Protein AF-H1VXV3-F1 (afdb_monomer)

Secondary structure (DSSP, 8-state):
-TTTTSHHHHHHT---EEEESS-BTTB----PPP--EEEE-TTSTT-EEEE-----EEEEEEETTEEEEEEEE--TT----HHHHHHHTT-BGGG-S-HHHHHHHTT--HHHHHHHHHHHHHHH-------

Radius of gyration: 17.19 Å; Cα contacts (8 Å, |Δi|>4): 195; chains: 1; bounding box: 45×37×48 Å

Solvent-accessible surface area (backbone atoms only — not comparable to full-atom values): 7659 Å² total; per-residue (Å²): 118,72,61,76,75,31,65,66,52,68,37,40,69,38,63,82,47,76,50,56,50,59,61,44,94,95,45,73,59,89,52,74,84,64,68,55,45,69,49,63,52,96,86,48,89,90,51,59,44,80,34,81,78,52,57,58,43,41,38,36,32,30,40,43,40,24,27,70,41,48,47,58,42,69,48,94,81,72,69,82,39,62,63,29,25,62,60,41,45,67,38,49,60,88,72,59,86,48,40,28,60,54,37,34,76,24,69,38,55,71,66,60,14,46,56,54,12,52,50,47,43,69,71,73,51,73,77,75,77,85,125

Organism: Colletotrichum higginsianum (strain IMI 349063) (NCBI:txid759273)

Mean predicted aligned error: 8.03 Å

Foldseek 3Di:
DVQCVDPLNVQLQDAKDKDKQDADPVGNDDHDQADWDFDDDPPDPPDTDGHSPADKIWMFIAHSQFTQFTDIDPGPVRDDLPQLRVQRGRDRLVVCQFQLVSSVVSPDDNVNSVRVRVVCCVPSDDPPPDD

Structure (mmCIF, N/CA/C/O backbone):
data_AF-H1VXV3-F1
#
_entry.id   AF-H1VXV3-F1
#
loop_
_atom_site.group_PDB
_atom_site.id
_atom_site.type_symbol
_atom_site.label_atom_id
_atom_site.label_alt_id
_atom_site.label_comp_id
_atom_site.label_asym_id
_atom_site.label_entity_id
_atom_site.label_seq_id
_atom_site.pdbx_PDB_ins_code
_atom_site.Cartn_x
_atom_site.Cartn_y
_atom_site.Cartn_z
_atom_site.occupancy
_atom_site.B_iso_or_equiv
_atom_site.auth_seq_id
_atom_site.auth_comp_id
_atom_site.auth_asym_id
_atom_site.auth_atom_id
_atom_site.pdbx_PDB_model_num
ATOM 1 N N . MET A 1 1 ? -23.652 -9.167 18.747 1.00 60.62 1 MET A N 1
ATOM 2 C CA . MET A 1 1 ? -22.577 -10.060 18.258 1.00 60.62 1 MET A CA 1
ATOM 3 C C . MET A 1 1 ? -22.092 -9.673 16.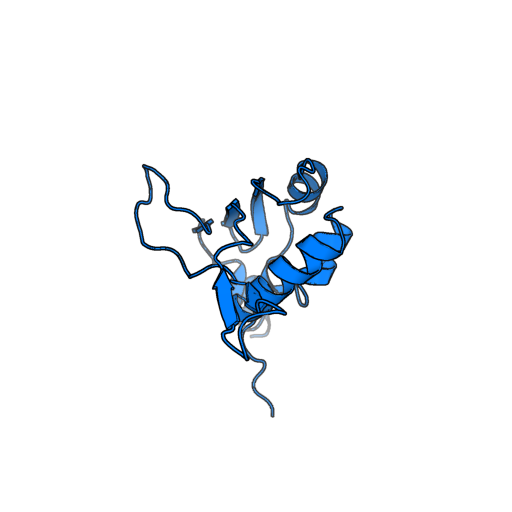867 1.00 60.62 1 MET A C 1
ATOM 5 O O . MET A 1 1 ? -20.898 -9.752 16.654 1.00 60.62 1 MET A O 1
ATOM 9 N N . THR A 1 2 ? -22.953 -9.145 15.991 1.00 79.94 2 THR A N 1
ATOM 10 C CA . THR A 1 2 ? -22.619 -8.653 14.638 1.00 79.94 2 THR A CA 1
ATOM 11 C C . THR A 1 2 ? -21.511 -7.596 14.561 1.00 79.94 2 THR A C 1
ATOM 13 O O . THR A 1 2 ? -20.816 -7.525 13.557 1.00 79.94 2 THR A O 1
ATOM 16 N N . GLU A 1 3 ? -21.323 -6.773 15.597 1.00 81.38 3 GLU A N 1
ATOM 17 C CA . GLU A 1 3 ? -20.265 -5.752 15.609 1.00 81.38 3 GLU A CA 1
ATOM 18 C C . GLU A 1 3 ? -18.860 -6.370 15.578 1.00 81.38 3 GLU A C 1
ATOM 20 O O . GLU A 1 3 ? -18.036 -5.930 14.784 1.00 81.38 3 GLU A O 1
ATOM 25 N N . LEU A 1 4 ? -18.611 -7.433 16.358 1.00 84.94 4 LEU A N 1
ATOM 26 C CA . LEU A 1 4 ? -17.288 -8.067 16.488 1.00 84.94 4 LEU A CA 1
ATOM 27 C C . LEU A 1 4 ? -16.810 -8.760 15.200 1.00 84.94 4 LEU A C 1
ATOM 29 O O . LEU A 1 4 ? -15.622 -9.036 15.051 1.00 84.94 4 LEU A O 1
ATOM 33 N N . GLU A 1 5 ? -17.737 -9.044 14.287 1.00 85.12 5 GLU A N 1
ATOM 34 C CA . GLU A 1 5 ? -17.488 -9.690 12.994 1.00 85.12 5 GLU A CA 1
ATOM 35 C C . GLU A 1 5 ? -17.375 -8.670 11.848 1.00 85.12 5 GLU A C 1
ATOM 37 O O . GLU A 1 5 ? -17.099 -9.036 10.708 1.00 85.12 5 GLU A O 1
ATOM 42 N N . SER A 1 6 ? -17.606 -7.381 12.121 1.00 87.75 6 SER A N 1
ATOM 43 C CA . SER A 1 6 ? -17.545 -6.343 11.094 1.00 87.75 6 SER A CA 1
ATOM 44 C C . SER A 1 6 ? -16.102 -5.995 10.721 1.00 87.75 6 SER A C 1
ATOM 46 O O . SER A 1 6 ? -15.219 -5.945 11.576 1.00 87.75 6 SER A O 1
ATOM 48 N N . HIS A 1 7 ? -15.866 -5.662 9.449 1.00 87.50 7 HIS A N 1
ATOM 49 C CA . HIS A 1 7 ? -14.564 -5.162 8.992 1.00 87.50 7 HIS A CA 1
ATOM 50 C C . HIS A 1 7 ? -14.146 -3.891 9.749 1.00 87.50 7 HIS A C 1
ATOM 52 O O . HIS A 1 7 ? -12.983 -3.751 10.121 1.00 87.50 7 HIS A O 1
ATOM 58 N N . ASP A 1 8 ? -15.090 -2.991 10.040 1.00 86.81 8 ASP A N 1
ATOM 59 C CA . ASP A 1 8 ? -14.817 -1.803 10.852 1.00 86.81 8 ASP A CA 1
ATOM 60 C C . ASP A 1 8 ? -14.331 -2.178 12.264 1.00 86.81 8 ASP A 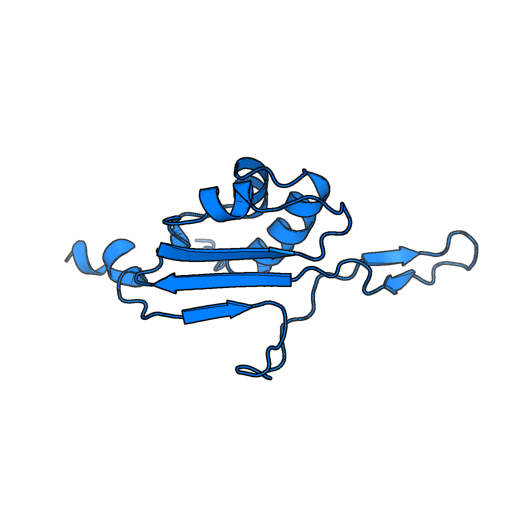C 1
ATOM 62 O O . ASP A 1 8 ? -13.421 -1.538 12.783 1.00 86.81 8 ASP A O 1
ATOM 66 N N . TRP A 1 9 ? -14.848 -3.250 12.871 1.00 86.75 9 TRP A N 1
ATOM 67 C CA . TRP A 1 9 ? -14.317 -3.759 14.136 1.00 86.75 9 TRP A CA 1
ATOM 68 C C . TRP A 1 9 ? -12.952 -4.432 13.970 1.00 86.75 9 TRP A C 1
ATOM 70 O O . TRP A 1 9 ? -12.021 -4.113 14.705 1.00 86.75 9 TRP A O 1
ATOM 80 N N . THR A 1 10 ? -12.797 -5.338 13.002 1.00 86.56 10 THR A N 1
ATOM 81 C CA . THR A 1 10 ? -11.550 -6.095 12.797 1.00 86.56 10 THR A CA 1
ATOM 82 C C . THR A 1 10 ? -10.370 -5.184 12.461 1.00 86.56 10 THR A C 1
ATOM 84 O O . THR A 1 10 ? -9.283 -5.346 13.012 1.00 86.56 10 THR A O 1
ATOM 87 N N . PHE A 1 11 ? -10.574 -4.211 11.574 1.00 86.44 11 PHE A N 1
ATOM 88 C CA . PHE A 1 11 ? -9.501 -3.377 11.041 1.00 86.44 11 PHE A CA 1
ATOM 89 C C . PHE A 1 11 ? -9.481 -1.957 11.619 1.00 86.44 11 PHE A C 1
ATOM 91 O O . PHE A 1 11 ? -8.423 -1.317 11.628 1.00 86.44 11 PHE A O 1
ATOM 98 N N . GLY A 1 12 ? -10.597 -1.464 12.162 1.00 86.56 12 GLY A N 1
ATOM 99 C CA . GLY A 1 12 ? -10.670 -0.153 12.817 1.00 86.56 12 GLY A CA 1
ATOM 100 C C . GLY A 1 12 ? -9.832 -0.055 14.093 1.00 86.56 12 GLY A C 1
ATOM 101 O O . GLY A 1 12 ? -9.459 1.044 14.494 1.00 86.56 12 GLY A O 1
ATOM 102 N N . GLN A 1 13 ? -9.446 -1.189 14.682 1.00 87.62 13 GLN A N 1
ATOM 103 C CA . GLN A 1 13 ? -8.528 -1.241 15.826 1.00 87.62 13 GLN A CA 1
ATOM 104 C C . GLN A 1 13 ? -7.048 -1.141 15.426 1.00 87.62 13 GLN A C 1
ATOM 106 O O . GLN A 1 13 ? -6.181 -1.085 16.298 1.00 87.62 13 GLN A O 1
ATOM 111 N N . THR A 1 14 ? -6.729 -1.121 14.125 1.00 86.44 14 THR A N 1
ATOM 112 C CA . THR A 1 14 ? -5.334 -1.069 13.672 1.00 86.44 14 THR A CA 1
ATOM 113 C C . THR A 1 14 ? -4.694 0.251 14.128 1.00 86.44 14 THR A C 1
ATOM 115 O O . THR A 1 14 ? -5.178 1.321 13.727 1.00 86.44 14 THR A O 1
ATOM 118 N N . PRO A 1 15 ? -3.617 0.218 14.942 1.00 92.19 15 PRO A N 1
ATOM 119 C CA . PRO A 1 15 ? -2.891 1.425 15.320 1.00 92.19 15 PRO A CA 1
ATOM 120 C C . PRO A 1 15 ? -2.243 2.066 14.087 1.00 92.19 15 PRO A C 1
ATOM 122 O O . PRO A 1 15 ? -2.312 1.534 12.979 1.00 92.19 15 PRO A O 1
ATOM 125 N N . LEU A 1 16 ? -1.598 3.220 14.264 1.00 94.19 16 LEU A N 1
ATOM 126 C CA . LEU A 1 16 ? -0.799 3.787 13.182 1.00 94.19 16 LEU A CA 1
ATOM 127 C C . LEU A 1 16 ? 0.325 2.810 12.809 1.00 94.19 16 LEU A C 1
ATOM 129 O O . LEU A 1 16 ? 1.130 2.442 13.664 1.00 94.19 16 LEU A O 1
ATOM 133 N N . PHE A 1 17 ? 0.391 2.424 11.538 1.00 91.44 17 PHE A N 1
ATOM 134 C CA . PHE A 1 17 ? 1.509 1.666 10.991 1.00 91.44 17 PHE A CA 1
ATOM 135 C C . PHE A 1 17 ? 1.961 2.243 9.655 1.00 91.44 17 PHE A C 1
ATOM 137 O O . PHE A 1 17 ? 1.195 2.904 8.949 1.00 91.44 17 PHE A O 1
ATOM 144 N N . THR A 1 18 ? 3.204 1.928 9.305 1.00 92.25 18 THR A N 1
ATOM 145 C CA . THR A 1 18 ? 3.824 2.331 8.047 1.00 92.25 18 THR A CA 1
ATOM 146 C C . THR A 1 18 ? 4.200 1.099 7.243 1.00 92.25 18 THR A C 1
ATOM 148 O O . THR A 1 18 ? 4.870 0.190 7.739 1.00 92.25 18 THR A O 1
ATOM 151 N N . PHE A 1 19 ? 3.796 1.094 5.981 1.00 91.94 19 PHE A N 1
ATOM 152 C CA . PHE A 1 19 ? 4.296 0.191 4.960 1.00 91.94 19 PHE A CA 1
ATOM 153 C C . PHE A 1 19 ? 5.262 0.956 4.051 1.00 91.94 19 PHE A C 1
ATOM 155 O O . PHE A 1 19 ? 4.961 2.076 3.649 1.00 91.94 19 PHE A O 1
ATOM 162 N N . SER A 1 20 ? 6.405 0.359 3.709 1.00 91.31 20 SER A N 1
ATOM 163 C CA . SER A 1 20 ? 7.357 0.933 2.750 1.00 91.31 20 SER A CA 1
ATOM 164 C C . SER A 1 20 ? 8.111 -0.165 2.003 1.00 91.31 20 SER A C 1
ATOM 166 O O . SER A 1 20 ? 8.467 -1.187 2.599 1.00 91.31 20 SER A O 1
ATOM 168 N N . THR A 1 21 ? 8.373 0.059 0.714 1.00 90.12 21 THR A N 1
ATOM 169 C CA . THR A 1 21 ? 9.217 -0.797 -0.133 1.00 90.12 21 THR A CA 1
ATOM 170 C C . THR A 1 21 ? 10.699 -0.449 -0.087 1.00 90.12 21 THR A C 1
ATOM 172 O O . THR A 1 21 ? 11.505 -1.223 -0.601 1.00 90.12 21 THR A O 1
ATOM 175 N N . HIS A 1 22 ? 11.076 0.662 0.548 1.00 85.50 22 HIS A N 1
ATOM 176 C CA . HIS A 1 22 ? 12.465 1.094 0.674 1.00 85.50 22 HIS A CA 1
ATOM 177 C C . HIS A 1 22 ? 12.846 1.341 2.142 1.00 85.50 22 HIS A C 1
ATOM 179 O O . HIS A 1 22 ? 11.997 1.740 2.947 1.00 85.50 22 HIS A O 1
ATOM 185 N N . PRO A 1 23 ? 14.102 1.056 2.524 1.00 83.62 23 PRO A N 1
ATOM 186 C CA . PRO A 1 23 ? 14.616 1.444 3.829 1.00 83.62 23 PRO A CA 1
ATOM 187 C C . PRO A 1 23 ? 14.719 2.971 3.926 1.00 83.62 23 PRO A C 1
ATOM 189 O O . PRO A 1 23 ? 14.951 3.652 2.928 1.00 83.62 23 PRO A O 1
ATOM 192 N N . SER A 1 24 ? 14.578 3.493 5.139 1.00 81.69 24 SER A N 1
ATOM 193 C CA . SER A 1 24 ? 14.837 4.895 5.479 1.00 81.69 24 SER A CA 1
ATOM 194 C C . SER A 1 24 ? 15.816 4.968 6.652 1.00 81.69 24 SER A C 1
ATOM 196 O O . SER A 1 24 ? 16.106 3.945 7.275 1.00 81.69 24 SER A O 1
ATOM 198 N N . GLU A 1 25 ? 16.329 6.160 6.968 1.00 84.69 25 GLU A N 1
ATOM 199 C CA . GLU A 1 25 ? 17.209 6.360 8.132 1.00 84.69 25 GLU A CA 1
ATOM 200 C C . GLU A 1 25 ? 16.531 5.920 9.440 1.00 84.69 25 GLU A C 1
ATOM 202 O O . GLU A 1 25 ? 17.142 5.224 10.250 1.00 84.69 25 GLU A O 1
ATOM 207 N N . ASP A 1 26 ? 15.244 6.243 9.601 1.00 84.44 26 ASP A N 1
ATOM 208 C CA . ASP A 1 26 ? 14.435 5.843 10.759 1.00 84.44 26 ASP A CA 1
ATOM 209 C C . ASP A 1 26 ? 14.031 4.356 10.755 1.00 84.44 26 ASP A C 1
ATOM 211 O O . ASP A 1 26 ? 13.630 3.816 11.788 1.00 84.44 26 ASP A O 1
ATOM 215 N N . ASP A 1 27 ? 14.104 3.677 9.605 1.00 83.88 27 ASP A N 1
ATOM 216 C CA . ASP A 1 27 ? 13.689 2.281 9.454 1.00 83.88 27 ASP A CA 1
ATOM 217 C C . ASP A 1 27 ? 14.550 1.523 8.429 1.00 83.88 27 ASP A C 1
ATOM 219 O O . ASP A 1 27 ? 14.154 1.275 7.280 1.00 83.88 27 ASP A O 1
ATOM 223 N N . ALA A 1 28 ? 15.728 1.107 8.898 1.00 87.44 28 ALA A N 1
ATOM 224 C CA . ALA A 1 28 ? 16.733 0.360 8.143 1.00 87.44 28 ALA A CA 1
ATOM 225 C C . ALA A 1 28 ? 16.405 -1.137 7.946 1.00 87.44 28 ALA A C 1
ATOM 227 O O . ALA A 1 28 ? 17.265 -1.906 7.510 1.00 87.44 28 ALA A O 1
ATOM 228 N N . ARG A 1 29 ? 15.191 -1.590 8.293 1.00 87.50 29 ARG A N 1
ATOM 229 C CA . ARG A 1 29 ? 14.798 -2.999 8.133 1.00 87.50 29 ARG A CA 1
ATOM 230 C C . ARG A 1 29 ? 14.800 -3.415 6.660 1.00 87.50 29 ARG A C 1
ATOM 232 O O . ARG A 1 29 ? 14.407 -2.646 5.779 1.00 87.50 29 ARG A O 1
ATOM 239 N N . GLU A 1 30 ? 15.191 -4.665 6.405 1.00 83.69 30 GLU A N 1
ATOM 240 C CA . GLU A 1 30 ? 15.152 -5.252 5.063 1.00 83.69 30 GLU A CA 1
ATOM 241 C C . GLU A 1 30 ? 13.724 -5.264 4.498 1.00 83.69 30 GLU A C 1
ATOM 243 O O . GLU A 1 30 ? 12.751 -5.547 5.204 1.00 83.69 30 GLU A O 1
ATOM 248 N N . ARG A 1 31 ? 13.600 -4.953 3.202 1.00 84.69 31 ARG A N 1
ATOM 249 C CA . ARG A 1 31 ? 12.315 -4.857 2.500 1.00 84.69 31 ARG A CA 1
ATOM 250 C C . ARG A 1 31 ? 12.096 -6.047 1.570 1.00 84.69 31 ARG A C 1
ATOM 252 O O . ARG A 1 31 ? 13.067 -6.643 1.095 1.00 84.69 31 ARG A O 1
ATOM 259 N N . PRO A 1 32 ? 10.832 -6.404 1.278 1.00 75.94 32 PRO A N 1
ATOM 260 C CA . PRO A 1 32 ? 10.542 -7.458 0.321 1.00 75.94 32 PRO A CA 1
ATOM 261 C C . PRO A 1 32 ? 11.168 -7.160 -1.043 1.00 75.94 32 PRO A C 1
ATOM 263 O O . PRO A 1 32 ? 11.227 -6.011 -1.482 1.00 75.94 32 PRO A O 1
ATOM 266 N N . LYS A 1 33 ? 11.591 -8.214 -1.745 1.00 78.81 33 LYS A N 1
ATOM 267 C CA . LYS A 1 33 ? 12.110 -8.072 -3.107 1.00 78.81 33 LYS A CA 1
ATOM 268 C C . LYS A 1 33 ? 11.002 -7.552 -4.024 1.00 78.81 33 LYS A C 1
ATOM 270 O O . LYS A 1 33 ? 9.935 -8.162 -4.132 1.00 78.81 33 LYS A O 1
ATOM 275 N N . LEU A 1 34 ? 11.284 -6.434 -4.683 1.00 81.81 34 LEU A N 1
ATOM 276 C CA . LEU A 1 34 ? 10.432 -5.884 -5.729 1.00 81.81 34 LEU A CA 1
ATOM 277 C C . LEU A 1 34 ? 10.374 -6.838 -6.933 1.00 81.81 34 LEU A C 1
ATOM 279 O O . LEU A 1 34 ? 11.297 -7.636 -7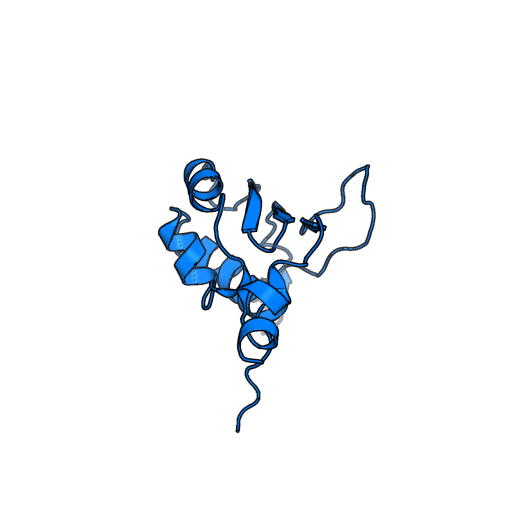.134 1.00 81.81 34 LEU A O 1
ATOM 283 N N . PRO A 1 35 ? 9.291 -6.797 -7.729 1.00 74.06 35 PRO A N 1
ATOM 284 C CA . PRO A 1 35 ? 9.149 -7.676 -8.878 1.00 74.06 35 PRO A CA 1
ATOM 285 C C . PRO A 1 35 ? 10.264 -7.396 -9.894 1.00 74.06 35 PRO A C 1
ATOM 287 O O . PRO A 1 35 ? 10.306 -6.346 -10.523 1.00 74.06 35 PRO A O 1
ATOM 290 N N . GLY A 1 36 ? 11.177 -8.351 -10.067 1.00 66.88 36 GLY A N 1
ATOM 291 C CA . GLY A 1 36 ? 12.140 -8.324 -11.164 1.00 66.88 36 GLY A CA 1
ATOM 292 C C . GLY A 1 36 ? 11.480 -8.757 -12.472 1.00 66.88 36 GLY A C 1
ATOM 293 O O . GLY A 1 36 ? 10.523 -9.533 -12.471 1.00 66.88 36 GLY A O 1
ATOM 294 N N . HIS A 1 37 ? 12.008 -8.287 -13.601 1.00 61.00 37 HIS A N 1
ATOM 295 C CA . HIS A 1 37 ? 11.628 -8.820 -14.906 1.00 61.00 37 HIS A CA 1
ATOM 296 C C . HIS A 1 37 ? 12.760 -9.704 -15.415 1.00 61.00 37 HIS A C 1
ATOM 298 O O . HIS A 1 37 ? 13.937 -9.332 -15.362 1.00 61.00 37 HIS A O 1
ATOM 304 N N . TYR A 1 38 ? 12.413 -10.889 -15.905 1.00 63.66 38 TYR A N 1
ATOM 305 C CA . TYR A 1 38 ? 13.365 -11.716 -16.627 1.00 63.66 38 TYR A CA 1
ATOM 306 C C . TYR A 1 38 ? 13.593 -11.081 -17.998 1.00 63.66 38 TYR A C 1
ATOM 308 O O . TYR A 1 38 ? 12.662 -10.952 -18.795 1.00 63.66 38 TYR A O 1
ATOM 316 N N . TYR A 1 39 ? 14.825 -10.649 -18.254 1.00 60.66 39 TYR A N 1
ATOM 317 C CA . TYR A 1 39 ? 15.252 -10.224 -19.576 1.00 60.66 39 TYR A CA 1
ATOM 318 C C . TYR A 1 39 ? 15.922 -11.416 -20.255 1.00 60.66 39 TYR A C 1
ATOM 320 O O . TYR A 1 39 ? 16.939 -11.925 -19.781 1.00 60.66 39 TYR A O 1
ATOM 328 N N . CYS A 1 40 ? 15.335 -11.888 -21.350 1.00 64.56 40 CYS A N 1
ATOM 329 C CA . CYS A 1 40 ? 15.925 -12.948 -22.156 1.00 64.56 40 CYS A CA 1
ATOM 330 C C . CYS A 1 40 ? 16.651 -12.294 -23.335 1.00 64.56 40 CYS A C 1
ATOM 332 O O . CYS A 1 40 ? 16.019 -11.655 -24.179 1.00 64.56 40 CYS A O 1
ATOM 334 N N . HIS A 1 41 ? 17.979 -12.430 -23.388 1.00 62.34 41 HIS A N 1
ATOM 335 C CA . HIS A 1 41 ? 18.761 -11.921 -24.512 1.00 62.34 41 HIS A CA 1
ATOM 336 C C . HIS A 1 41 ? 18.412 -12.718 -25.780 1.00 62.34 41 HIS A C 1
ATOM 338 O O . HIS A 1 41 ? 18.671 -13.919 -25.831 1.00 62.34 41 HIS A O 1
ATOM 344 N N . PRO A 1 42 ? 17.906 -12.082 -26.851 1.00 64.56 42 PRO A N 1
ATOM 345 C CA . PRO A 1 42 ? 17.457 -12.801 -28.046 1.00 64.56 42 PRO A CA 1
ATOM 346 C C . PRO A 1 42 ? 18.591 -13.463 -28.855 1.00 64.56 42 PRO A C 1
ATOM 348 O O . PRO A 1 42 ? 18.313 -14.162 -29.823 1.00 64.56 42 PRO A O 1
ATOM 351 N N . ARG A 1 43 ? 19.869 -13.250 -28.494 1.00 69.06 43 ARG A N 1
ATOM 352 C CA . ARG A 1 43 ? 21.050 -13.744 -29.234 1.00 69.06 43 ARG A CA 1
ATOM 353 C C . ARG A 1 43 ? 21.932 -14.756 -28.492 1.00 69.06 43 ARG A C 1
ATOM 355 O O . ARG A 1 43 ? 22.826 -15.316 -29.114 1.00 69.06 43 ARG A O 1
ATOM 362 N N . GLN A 1 44 ? 21.708 -15.005 -27.205 1.00 59.72 44 GLN A N 1
ATOM 363 C CA . GLN A 1 44 ? 22.445 -16.012 -26.432 1.00 59.72 44 GLN A CA 1
ATOM 364 C C . GLN A 1 44 ? 21.425 -16.997 -25.882 1.00 59.72 44 GLN A C 1
ATOM 366 O O . GLN A 1 44 ? 20.620 -16.627 -25.034 1.00 59.72 44 GLN A O 1
ATOM 371 N N . GLY A 1 45 ? 21.411 -18.214 -26.432 1.00 54.31 45 GLY A N 1
ATOM 372 C CA . GLY A 1 45 ? 20.395 -19.234 -26.177 1.00 54.31 45 GLY A CA 1
ATOM 373 C C . GLY A 1 45 ? 19.907 -19.271 -24.727 1.00 54.31 45 GLY A C 1
ATOM 374 O O . GLY A 1 45 ? 20.671 -19.577 -23.822 1.00 54.31 45 GLY A O 1
ATOM 375 N N . MET A 1 46 ? 18.626 -18.942 -24.541 1.00 57.88 46 MET A N 1
ATOM 376 C CA . MET A 1 46 ? 17.794 -19.235 -23.367 1.00 57.88 46 MET A CA 1
ATOM 377 C C . MET A 1 46 ? 18.359 -18.876 -21.976 1.00 57.88 46 MET A C 1
ATOM 379 O O . MET A 1 46 ? 17.892 -19.409 -20.973 1.00 57.88 46 MET A O 1
ATOM 383 N N . LEU A 1 47 ? 19.311 -17.946 -21.876 1.00 56.78 47 LEU A N 1
ATOM 384 C CA . LEU A 1 47 ? 19.701 -17.360 -20.593 1.00 56.78 47 LEU A CA 1
ATOM 385 C C . LEU A 1 47 ? 18.800 -16.154 -20.312 1.00 56.78 47 LEU A C 1
ATOM 387 O O . LEU A 1 47 ? 19.016 -15.052 -20.815 1.00 56.78 47 LEU A O 1
ATOM 391 N N . CYS A 1 48 ? 17.750 -16.385 -19.527 1.00 62.03 48 CYS A N 1
ATOM 392 C CA . CYS A 1 48 ? 16.913 -15.323 -18.987 1.00 62.03 48 CYS A CA 1
ATOM 393 C C . CYS A 1 48 ? 17.519 -14.852 -17.663 1.00 62.03 48 CYS A C 1
ATOM 395 O O . CYS A 1 48 ? 17.517 -15.586 -16.674 1.00 62.03 48 CYS A O 1
ATOM 397 N N . GLN A 1 49 ? 18.055 -13.634 -17.640 1.00 62.19 49 GLN A N 1
ATOM 398 C CA . GLN A 1 49 ? 18.617 -13.050 -16.427 1.00 62.19 49 GLN A CA 1
ATOM 399 C C . GLN A 1 49 ? 17.524 -12.281 -15.684 1.00 62.19 49 GLN A C 1
ATOM 401 O O . GLN A 1 49 ? 16.790 -11.493 -16.284 1.00 62.19 49 GLN A O 1
ATOM 406 N N . LEU A 1 50 ? 17.402 -12.511 -14.373 1.00 60.97 50 LEU A N 1
ATOM 407 C CA . LEU A 1 50 ? 16.571 -11.667 -13.522 1.00 60.97 50 LEU A CA 1
ATOM 408 C C . LEU A 1 50 ? 17.214 -10.281 -13.477 1.00 60.97 50 LEU A C 1
ATOM 410 O O . LEU A 1 50 ? 18.324 -10.119 -12.973 1.00 60.97 50 LEU A O 1
ATOM 414 N N . THR A 1 51 ? 16.519 -9.292 -14.020 1.00 57.69 51 THR A N 1
ATOM 415 C CA . THR A 1 51 ? 16.946 -7.897 -13.961 1.00 57.69 51 THR A CA 1
ATOM 416 C C . THR A 1 51 ? 16.082 -7.162 -12.941 1.00 57.69 51 THR A C 1
ATOM 418 O O . THR A 1 51 ? 14.851 -7.241 -12.988 1.00 57.69 51 THR A O 1
ATOM 421 N N . ASN A 1 52 ? 16.713 -6.425 -12.020 1.00 58.19 52 ASN A N 1
ATOM 422 C CA . ASN A 1 52 ? 16.045 -5.519 -11.070 1.00 58.19 52 ASN A CA 1
ATOM 423 C C . ASN A 1 52 ? 15.564 -4.235 -11.779 1.00 58.19 52 ASN A C 1
ATOM 425 O O . ASN A 1 52 ? 15.826 -3.120 -11.332 1.00 58.19 52 ASN A O 1
ATOM 429 N N . MET A 1 53 ? 14.916 -4.383 -12.936 1.00 60.00 53 MET A N 1
ATOM 430 C CA . MET A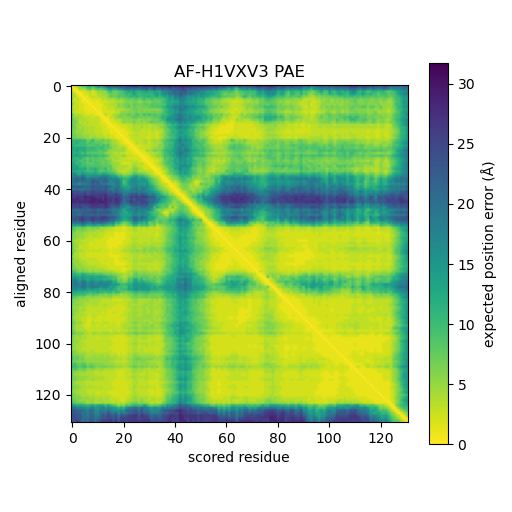 1 53 ? 14.521 -3.260 -13.788 1.00 60.00 53 MET A CA 1
ATOM 431 C C . MET A 1 53 ? 13.290 -2.508 -13.281 1.00 60.00 53 MET A C 1
ATOM 433 O O . MET A 1 53 ? 13.041 -1.402 -13.746 1.00 60.00 53 MET A O 1
ATOM 437 N N . PHE A 1 54 ? 12.524 -3.077 -12.350 1.00 67.56 54 PHE A N 1
ATOM 438 C CA . PHE A 1 54 ? 11.327 -2.435 -11.821 1.00 67.56 54 PHE A CA 1
ATOM 439 C C . PHE A 1 54 ? 11.554 -2.030 -10.362 1.00 67.56 54 PHE A C 1
ATOM 441 O O . PHE A 1 54 ? 11.265 -2.777 -9.429 1.00 67.56 54 PHE A O 1
ATOM 448 N N . GLN A 1 55 ? 12.153 -0.855 -10.190 1.00 76.44 55 GLN A N 1
ATOM 449 C CA . GLN A 1 55 ? 12.327 -0.201 -8.897 1.00 76.44 55 GLN A CA 1
ATOM 450 C C . GLN A 1 55 ? 11.239 0.857 -8.757 1.00 76.44 55 GLN A C 1
ATOM 452 O O . GLN A 1 55 ? 10.975 1.589 -9.701 1.00 76.44 55 GLN A O 1
ATOM 457 N N . PHE A 1 56 ? 10.574 0.878 -7.609 1.00 86.62 56 PHE A N 1
ATOM 458 C CA . PHE A 1 56 ? 9.618 1.912 -7.246 1.00 86.62 56 PHE A CA 1
ATOM 459 C C . PHE A 1 56 ? 9.637 2.071 -5.730 1.00 86.62 56 PHE A C 1
ATOM 461 O O . PHE A 1 56 ? 9.777 1.094 -4.983 1.00 86.62 56 PHE A O 1
ATOM 468 N N . ASN A 1 57 ? 9.448 3.303 -5.284 1.00 89.31 57 ASN A N 1
ATOM 469 C CA . ASN A 1 57 ? 9.383 3.635 -3.873 1.00 89.31 57 ASN A CA 1
ATOM 470 C C . ASN A 1 57 ? 7.925 3.881 -3.516 1.00 89.31 57 ASN A C 1
ATOM 472 O O . ASN A 1 57 ? 7.375 4.942 -3.789 1.00 89.31 57 ASN A O 1
ATOM 476 N N . LEU A 1 58 ? 7.284 2.863 -2.944 1.00 92.00 58 LEU A N 1
ATOM 477 C CA . LEU A 1 58 ? 5.921 2.943 -2.442 1.00 92.00 58 LEU A CA 1
ATOM 478 C C . LEU A 1 58 ? 5.966 2.948 -0.923 1.00 92.00 58 LEU A C 1
ATOM 480 O O . LEU A 1 58 ? 6.550 2.051 -0.313 1.00 92.00 58 LEU A O 1
ATOM 484 N N . ALA A 1 59 ? 5.309 3.932 -0.323 1.00 93.25 59 ALA A N 1
ATOM 485 C CA . ALA A 1 59 ? 5.083 3.975 1.109 1.00 93.25 59 ALA A CA 1
ATOM 486 C C . ALA A 1 59 ? 3.675 4.482 1.413 1.00 93.25 59 ALA A C 1
ATOM 488 O O . ALA A 1 59 ? 3.133 5.330 0.703 1.00 93.25 59 ALA A O 1
ATOM 489 N N . PHE A 1 60 ? 3.075 3.951 2.473 1.00 94.25 60 PHE A N 1
ATOM 490 C CA . PHE A 1 60 ? 1.842 4.493 3.018 1.00 94.25 60 PHE A CA 1
ATOM 491 C C . PHE A 1 60 ? 1.795 4.350 4.535 1.00 94.25 60 PHE A C 1
ATOM 493 O O . PHE A 1 60 ? 2.308 3.390 5.112 1.00 94.25 60 PHE A O 1
ATOM 500 N N . GLU A 1 61 ? 1.138 5.313 5.167 1.00 95.25 61 GLU A N 1
ATOM 501 C CA . GLU A 1 61 ? 0.754 5.257 6.573 1.00 95.25 61 GLU A CA 1
ATOM 502 C C . GLU A 1 61 ? -0.731 4.938 6.649 1.00 95.25 61 GLU A C 1
ATOM 504 O O . GLU A 1 61 ? -1.524 5.487 5.879 1.00 95.25 61 GLU A O 1
ATOM 509 N N . ALA A 1 62 ? -1.127 4.090 7.590 1.00 94.88 62 ALA A N 1
ATOM 510 C CA . ALA A 1 62 ? -2.530 3.792 7.813 1.00 94.88 62 ALA A CA 1
ATOM 511 C C . ALA A 1 62 ? -2.872 3.706 9.293 1.00 94.88 62 ALA A C 1
ATOM 513 O O . ALA A 1 62 ? -2.070 3.262 10.112 1.00 94.88 62 ALA A O 1
ATOM 514 N N . ARG A 1 63 ? -4.084 4.149 9.626 1.00 95.12 63 ARG A N 1
ATOM 515 C CA . ARG A 1 63 ? -4.630 4.165 10.983 1.00 95.12 63 ARG A CA 1
ATOM 516 C C . ARG A 1 63 ? -6.115 3.852 10.924 1.00 95.12 63 ARG A C 1
ATOM 518 O O . ARG A 1 63 ? -6.816 4.397 10.076 1.00 95.12 63 ARG A O 1
ATOM 525 N N . HIS A 1 64 ? -6.580 2.969 11.806 1.00 94.25 64 HIS A N 1
ATOM 526 C CA . HIS A 1 64 ? -7.946 2.433 11.767 1.00 94.25 64 HIS A CA 1
ATOM 527 C C . HIS A 1 64 ? -8.271 1.869 10.362 1.00 94.25 64 HIS A C 1
ATOM 529 O O . HIS A 1 64 ? -9.357 2.071 9.832 1.00 94.25 64 HIS A O 1
ATOM 535 N N . GLY A 1 65 ? -7.233 1.285 9.735 1.00 90.94 65 GLY A N 1
ATOM 536 C CA . GLY A 1 65 ? -7.063 0.875 8.328 1.00 90.94 65 GLY A CA 1
ATOM 537 C C . GLY A 1 65 ? -7.584 1.811 7.231 1.00 90.94 65 GLY A C 1
ATOM 538 O O . GLY A 1 65 ? -7.815 1.375 6.102 1.00 90.94 65 GLY A O 1
ATOM 539 N N . LEU A 1 66 ? -7.655 3.105 7.533 1.00 94.75 66 LEU A N 1
ATOM 540 C CA . LEU A 1 66 ? -7.694 4.175 6.547 1.00 94.75 66 LEU A CA 1
ATOM 541 C C . LEU A 1 66 ? -6.271 4.620 6.217 1.00 94.75 66 LEU A C 1
ATOM 543 O O . LEU A 1 66 ? -5.470 4.871 7.123 1.00 94.75 66 LEU A O 1
ATOM 547 N N . VAL A 1 67 ? -5.979 4.790 4.933 1.00 95.81 67 VAL A N 1
ATOM 548 C CA . VAL A 1 67 ? -4.732 5.406 4.469 1.00 95.81 67 VAL A CA 1
ATOM 549 C C . VAL A 1 67 ? -4.694 6.873 4.905 1.00 95.81 67 VAL A C 1
ATOM 551 O O . VAL A 1 67 ? -5.588 7.652 4.585 1.00 95.81 67 VAL A O 1
ATO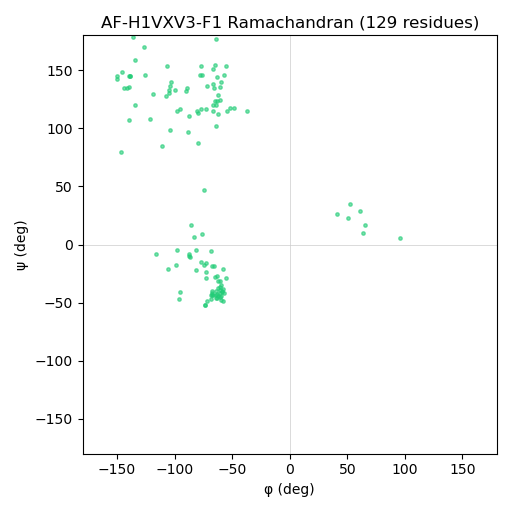M 554 N N . GLN A 1 68 ? -3.653 7.249 5.641 1.00 96.44 68 GLN A N 1
ATOM 555 C CA . GLN A 1 68 ? -3.405 8.615 6.111 1.00 96.44 68 GLN A CA 1
ATOM 556 C C . GLN A 1 68 ? -2.468 9.367 5.169 1.00 96.44 68 GLN A C 1
ATOM 558 O O . GLN A 1 68 ? -2.673 10.543 4.882 1.00 96.44 68 GLN A O 1
ATOM 563 N N . LYS A 1 69 ? -1.440 8.672 4.677 1.00 95.75 69 LYS A N 1
ATOM 564 C CA . LYS A 1 69 ? -0.478 9.189 3.704 1.00 95.75 69 LYS A CA 1
ATOM 565 C C . LYS A 1 69 ? -0.181 8.114 2.683 1.00 95.75 69 LYS A C 1
ATOM 567 O O . LYS A 1 69 ? -0.106 6.941 3.039 1.00 95.75 69 LYS A O 1
ATOM 572 N N . PHE A 1 70 ? 0.038 8.527 1.447 1.00 95.69 70 PHE A N 1
ATOM 573 C CA . PHE A 1 70 ? 0.454 7.654 0.364 1.00 95.69 70 PHE A CA 1
ATOM 574 C C . PHE A 1 70 ? 1.493 8.385 -0.474 1.00 95.69 70 PHE A C 1
ATOM 576 O O . PHE A 1 70 ? 1.315 9.560 -0.781 1.00 95.69 70 PHE A O 1
ATOM 583 N N . SER A 1 71 ? 2.565 7.694 -0.837 1.00 93.56 71 SER A N 1
ATOM 584 C CA . SER A 1 71 ? 3.593 8.208 -1.732 1.00 93.56 71 SER A CA 1
ATOM 585 C C . SER A 1 71 ? 4.057 7.100 -2.660 1.00 93.56 71 SER A C 1
ATOM 587 O O . SER A 1 71 ? 4.333 5.982 -2.214 1.00 93.56 71 SER A O 1
ATOM 589 N N . LEU A 1 72 ? 4.175 7.431 -3.941 1.00 92.19 72 LEU A N 1
ATOM 590 C CA . LEU A 1 72 ? 4.747 6.556 -4.950 1.00 92.19 72 LEU A CA 1
ATOM 591 C C . LEU A 1 72 ? 5.720 7.360 -5.815 1.00 92.19 72 LEU A C 1
ATOM 593 O O . LEU A 1 72 ? 5.317 8.330 -6.447 1.00 92.19 72 LEU A O 1
ATOM 597 N N . SER A 1 73 ? 6.988 6.960 -5.844 1.00 89.06 73 SER A N 1
ATOM 598 C CA . SER A 1 73 ? 8.035 7.623 -6.628 1.00 89.06 73 SER A CA 1
ATOM 599 C C . SER A 1 73 ? 8.922 6.621 -7.366 1.00 89.06 73 SER A C 1
ATOM 601 O O . SER A 1 73 ? 8.739 5.403 -7.268 1.00 89.06 73 SER A O 1
ATOM 603 N N . ASP A 1 74 ? 9.876 7.160 -8.131 1.00 84.12 74 ASP A N 1
ATOM 604 C CA . ASP A 1 74 ? 10.881 6.404 -8.891 1.00 84.12 74 ASP A CA 1
ATOM 605 C C . ASP A 1 74 ? 10.275 5.470 -9.945 1.00 84.12 74 ASP A C 1
ATOM 607 O O . ASP A 1 74 ? 10.843 4.448 -10.318 1.00 84.12 74 ASP A O 1
ATOM 611 N N . LEU A 1 75 ? 9.101 5.847 -10.455 1.00 80.94 75 LEU A N 1
ATOM 612 C CA . LEU A 1 75 ? 8.431 5.142 -11.535 1.00 80.94 75 LEU A CA 1
ATOM 613 C C . LEU A 1 75 ? 9.237 5.253 -12.826 1.00 80.94 75 LEU A C 1
ATOM 615 O O . LEU A 1 75 ? 9.672 6.336 -13.217 1.00 80.94 75 LEU A O 1
ATOM 619 N N . SER A 1 76 ? 9.334 4.142 -13.556 1.00 69.62 76 SER A N 1
ATOM 620 C CA . SER A 1 76 ? 10.024 4.097 -14.852 1.00 69.62 76 SER A CA 1
ATOM 621 C C . SER A 1 76 ? 9.458 5.074 -15.895 1.00 69.62 76 SER A C 1
ATOM 623 O O . SER A 1 76 ? 10.157 5.435 -16.839 1.00 69.62 76 SER A O 1
ATOM 625 N N . SER A 1 77 ? 8.209 5.512 -15.711 1.00 68.69 77 SER A N 1
ATOM 626 C CA . SER A 1 77 ? 7.503 6.438 -16.599 1.00 68.69 77 SER A CA 1
ATOM 627 C C . SER A 1 77 ? 7.769 7.918 -16.284 1.00 68.69 77 SER A C 1
ATOM 629 O O . SER A 1 77 ? 7.405 8.771 -17.087 1.00 68.69 77 SER A O 1
ATOM 631 N N . GLY A 1 78 ? 8.405 8.238 -15.145 1.00 66.88 78 GLY A N 1
ATOM 632 C CA . GLY A 1 78 ? 8.697 9.619 -14.733 1.00 66.88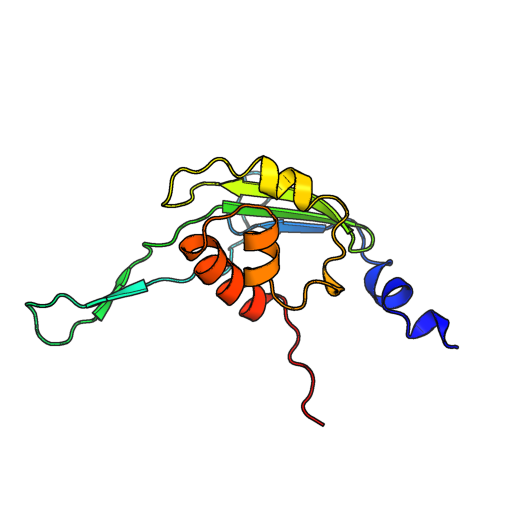 78 GLY A CA 1
ATOM 633 C C . GLY A 1 78 ? 7.460 10.473 -14.422 1.00 66.88 78 GLY A C 1
ATOM 634 O O . GLY A 1 78 ? 7.555 11.697 -14.407 1.00 66.88 78 GLY A O 1
ATOM 635 N N . GLU A 1 79 ? 6.301 9.843 -14.217 1.00 70.38 79 GLU A N 1
ATOM 636 C CA . GLU A 1 79 ? 5.039 10.531 -13.939 1.00 70.38 79 GLU A CA 1
ATOM 637 C C . GLU A 1 79 ? 4.950 11.003 -12.486 1.00 70.38 79 GLU A C 1
ATOM 639 O O . GLU A 1 79 ? 5.413 10.330 -11.562 1.00 70.38 79 GLU A O 1
ATOM 644 N N . ASP A 1 80 ? 4.298 12.148 -12.295 1.00 71.25 80 ASP A N 1
ATOM 645 C CA . ASP A 1 80 ? 3.975 12.676 -10.978 1.00 71.25 80 ASP A CA 1
ATOM 646 C C . ASP A 1 80 ? 2.774 11.920 -10.383 1.00 71.25 80 ASP A C 1
ATOM 648 O O . ASP A 1 80 ? 1.657 11.963 -10.903 1.00 71.25 80 ASP A O 1
ATOM 652 N N . ALA A 1 81 ? 3.004 11.220 -9.271 1.00 81.62 81 ALA A N 1
ATOM 653 C CA . ALA A 1 81 ? 1.984 10.466 -8.550 1.00 81.62 81 ALA A CA 1
ATOM 654 C C . ALA A 1 81 ? 1.192 11.321 -7.537 1.00 81.62 81 ALA A C 1
ATOM 656 O O . ALA A 1 81 ? 0.537 10.767 -6.649 1.00 81.62 81 ALA A O 1
ATOM 657 N N . SER A 1 82 ? 1.229 12.653 -7.631 1.00 85.12 82 SER A N 1
ATOM 658 C CA . SER A 1 82 ? 0.507 13.554 -6.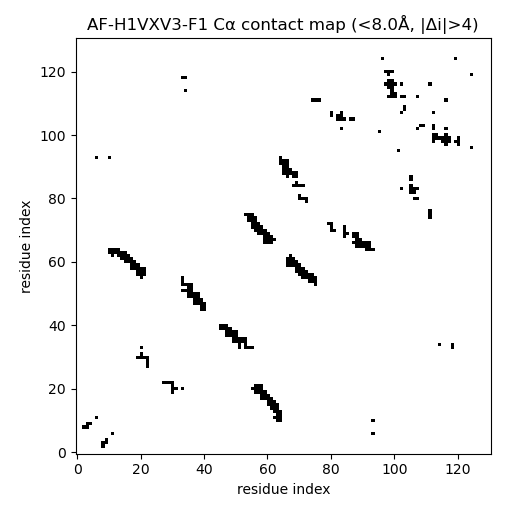720 1.00 85.12 82 SER A CA 1
ATOM 659 C C . SER A 1 82 ? -1.005 13.300 -6.718 1.00 85.12 82 SER A C 1
ATOM 661 O O . SER A 1 82 ? -1.587 13.080 -5.658 1.00 85.12 82 SER A O 1
ATOM 663 N N . SER A 1 83 ? -1.634 13.203 -7.897 1.00 88.69 83 SER A N 1
ATOM 664 C CA . SER A 1 83 ? -3.075 12.903 -8.004 1.00 88.69 83 SER A CA 1
ATOM 665 C C . SER A 1 83 ? -3.429 11.527 -7.423 1.00 88.69 83 SER A C 1
ATOM 667 O O . SER A 1 83 ? -4.443 11.370 -6.739 1.00 88.69 83 SER A O 1
ATOM 669 N N . LEU A 1 84 ? -2.548 10.539 -7.611 1.00 92.94 84 LEU A N 1
ATOM 670 C CA . LEU A 1 84 ? -2.697 9.218 -7.007 1.00 92.94 84 LEU A CA 1
ATOM 671 C C . LEU A 1 84 ? -2.645 9.300 -5.484 1.00 92.94 84 LEU A C 1
ATOM 673 O O . LEU A 1 84 ? -3.492 8.703 -4.818 1.00 92.94 84 LEU A O 1
ATOM 677 N N . SER A 1 85 ? -1.675 10.044 -4.959 1.00 93.56 85 SER A N 1
ATOM 678 C CA . SER A 1 85 ? -1.456 10.232 -3.527 1.00 93.56 85 SER A CA 1
ATOM 679 C C . SER A 1 85 ? -2.682 10.853 -2.867 1.00 93.56 85 SER A C 1
ATOM 681 O O . SER A 1 85 ? -3.192 10.293 -1.900 1.00 93.56 85 SER A O 1
ATOM 683 N N . GLU A 1 86 ? -3.227 11.922 -3.451 1.00 93.69 86 GLU A N 1
ATOM 684 C CA . GLU A 1 86 ? -4.476 12.545 -3.000 1.00 93.69 86 GLU A CA 1
ATOM 685 C C . GLU A 1 86 ? -5.655 11.574 -3.063 1.00 93.69 86 GLU A C 1
ATOM 687 O O . GLU A 1 86 ? -6.404 11.451 -2.094 1.00 93.69 86 GLU A O 1
ATOM 692 N N . SER A 1 87 ? -5.791 10.825 -4.165 1.00 95.19 87 SER A N 1
ATOM 693 C CA . SER A 1 87 ? -6.886 9.865 -4.316 1.00 95.19 87 SER A CA 1
ATOM 694 C C . SER A 1 87 ? -6.859 8.783 -3.238 1.00 95.19 87 SER A C 1
ATOM 696 O O . SER A 1 87 ? -7.908 8.241 -2.905 1.00 95.19 87 SER A O 1
ATOM 698 N N . MET A 1 88 ? -5.673 8.409 -2.746 1.00 94.81 88 MET A N 1
ATOM 699 C CA . MET A 1 88 ? -5.470 7.304 -1.808 1.00 94.81 88 MET A CA 1
ATOM 700 C C . MET A 1 88 ? -5.767 7.683 -0.360 1.00 94.81 88 MET A C 1
ATOM 702 O O . MET A 1 88 ? -6.058 6.790 0.432 1.00 94.81 88 MET A O 1
ATOM 706 N N . VAL A 1 89 ? -5.737 8.968 -0.004 1.00 95.44 89 VAL A N 1
ATOM 707 C CA . VAL A 1 89 ? -6.063 9.416 1.356 1.00 95.44 89 VAL A CA 1
ATOM 708 C C . VAL A 1 89 ? -7.503 9.023 1.707 1.00 95.44 89 VAL A C 1
ATOM 710 O O . VAL A 1 89 ? -8.423 9.183 0.910 1.00 95.44 89 VAL A O 1
ATOM 713 N N . ASN A 1 90 ? -7.697 8.490 2.914 1.00 94.50 90 ASN A N 1
ATOM 714 C CA . ASN A 1 90 ? -8.948 7.912 3.421 1.00 94.50 90 ASN A CA 1
ATOM 715 C C . ASN A 1 90 ? -9.452 6.660 2.683 1.00 94.50 90 ASN A C 1
ATOM 717 O O . ASN A 1 90 ? -10.560 6.198 2.960 1.00 94.50 90 ASN A O 1
ATOM 721 N N . ALA A 1 91 ? -8.661 6.056 1.791 1.00 94.62 91 ALA A N 1
ATOM 722 C CA . ALA A 1 91 ? -8.998 4.740 1.261 1.00 94.62 91 ALA A CA 1
ATOM 723 C C . ALA A 1 91 ? -8.945 3.688 2.381 1.00 94.62 91 ALA A C 1
ATOM 725 O O . ALA A 1 91 ? -7.991 3.645 3.162 1.00 94.62 91 ALA A O 1
ATOM 726 N N . ARG A 1 92 ? -9.958 2.821 2.442 1.00 93.06 92 ARG A N 1
ATOM 727 C CA . ARG A 1 92 ? -9.996 1.668 3.349 1.00 93.06 92 ARG A CA 1
ATOM 728 C C . ARG A 1 92 ? -9.170 0.538 2.754 1.00 93.06 92 ARG A C 1
ATOM 730 O O . ARG A 1 92 ? -9.529 0.002 1.710 1.00 93.06 92 ARG A O 1
ATOM 737 N N . ILE A 1 93 ? -8.069 0.168 3.406 1.00 90.06 93 ILE A N 1
ATOM 738 C CA . ILE A 1 93 ? -7.117 -0.818 2.864 1.00 90.06 93 ILE A CA 1
ATOM 739 C C . ILE A 1 93 ? -7.795 -2.166 2.600 1.00 90.06 93 ILE A C 1
ATOM 741 O O . ILE A 1 93 ? -7.538 -2.794 1.577 1.00 90.06 93 ILE A O 1
ATOM 745 N N . TRP A 1 94 ? -8.686 -2.585 3.497 1.00 87.81 94 TRP A N 1
ATOM 746 C CA . TRP A 1 94 ? -9.399 -3.859 3.403 1.00 87.81 94 TRP A CA 1
ATOM 747 C C . TRP A 1 94 ? -10.489 -3.887 2.316 1.00 87.81 94 TRP A C 1
ATOM 749 O O . TRP A 1 94 ? -10.927 -4.966 1.938 1.00 87.81 94 TRP A O 1
ATOM 759 N N . GLU A 1 95 ? -10.925 -2.737 1.786 1.00 91.44 95 GLU A N 1
ATOM 760 C CA . GLU A 1 95 ? -11.886 -2.680 0.668 1.00 91.44 95 GLU A CA 1
ATOM 761 C C . GLU A 1 95 ? -11.193 -2.748 -0.704 1.00 91.44 95 GLU A C 1
ATOM 763 O O . GLU A 1 95 ? -11.849 -2.898 -1.738 1.00 91.44 95 GLU A O 1
ATOM 768 N N . ILE A 1 96 ? -9.859 -2.649 -0.745 1.00 92.19 96 ILE A N 1
ATOM 769 C CA . ILE A 1 96 ? -9.094 -2.700 -1.993 1.00 92.19 96 ILE A CA 1
ATOM 770 C C . ILE A 1 96 ? -8.951 -4.161 -2.437 1.00 92.19 96 ILE A C 1
ATOM 772 O O . ILE A 1 96 ? -7.970 -4.836 -2.132 1.00 92.19 96 ILE A O 1
ATOM 776 N N . GLY A 1 97 ? -9.939 -4.641 -3.196 1.00 90.06 97 GLY A N 1
ATOM 777 C CA . GLY A 1 97 ? -9.941 -6.001 -3.750 1.00 90.06 97 GLY A CA 1
ATOM 778 C C . GLY A 1 97 ? -8.949 -6.222 -4.903 1.00 90.06 97 GLY A C 1
ATOM 779 O O . GLY A 1 97 ? -8.443 -7.332 -5.078 1.00 90.06 97 GLY A O 1
ATOM 780 N N . ASP A 1 98 ? -8.649 -5.170 -5.674 1.00 94.19 98 ASP A N 1
ATOM 781 C CA . ASP A 1 98 ? -7.623 -5.177 -6.723 1.00 94.19 98 ASP A CA 1
ATOM 782 C C . ASP A 1 98 ? -6.820 -3.868 -6.723 1.00 94.19 98 ASP A C 1
ATOM 784 O O . ASP A 1 98 ? -7.275 -2.808 -7.171 1.00 94.19 98 ASP A O 1
ATOM 788 N N . TRP A 1 99 ? -5.573 -3.960 -6.266 1.00 94.62 99 TRP A N 1
ATOM 789 C CA . TRP A 1 99 ? -4.631 -2.848 -6.249 1.00 94.62 99 TRP A CA 1
ATOM 790 C C . TRP A 1 99 ? -4.294 -2.324 -7.647 1.00 94.62 99 TRP A C 1
ATOM 792 O O . TRP A 1 99 ? -4.081 -1.124 -7.803 1.00 94.62 99 TRP A O 1
ATOM 802 N N . ALA A 1 100 ? -4.285 -3.162 -8.686 1.00 94.56 100 ALA A N 1
ATOM 803 C CA . ALA A 1 100 ? -4.003 -2.706 -10.047 1.00 94.56 100 ALA A CA 1
ATOM 804 C C . ALA A 1 100 ? -5.112 -1.792 -10.579 1.00 94.56 100 ALA A C 1
ATOM 806 O O . ALA A 1 100 ? -4.831 -0.777 -11.223 1.00 94.56 100 ALA A O 1
ATOM 807 N N . GLN A 1 101 ? -6.370 -2.128 -10.288 1.00 95.38 101 GLN A N 1
ATOM 808 C CA . GLN A 1 101 ? -7.513 -1.280 -10.612 1.00 95.38 101 GLN A CA 1
ATOM 809 C C . GLN A 1 101 ? -7.503 -0.002 -9.769 1.00 95.38 101 GLN A C 1
ATOM 811 O O . GLN A 1 101 ? -7.698 1.089 -10.307 1.00 95.38 101 GLN A O 1
ATOM 816 N N . ARG A 1 102 ? -7.218 -0.116 -8.467 1.00 95.56 102 ARG A N 1
ATOM 817 C CA . ARG A 1 102 ? -7.208 1.029 -7.549 1.00 95.56 102 ARG A CA 1
ATOM 818 C C . ARG A 1 102 ? -6.137 2.068 -7.888 1.00 95.56 102 ARG A C 1
ATOM 820 O O . ARG A 1 102 ? -6.414 3.265 -7.806 1.00 95.56 102 ARG A O 1
ATOM 827 N N . LEU A 1 103 ? -4.943 1.619 -8.281 1.00 94.00 103 LEU A N 1
ATOM 828 C CA . LEU A 1 103 ? -3.848 2.487 -8.720 1.00 94.00 103 LEU A CA 1
ATOM 829 C C . LEU A 1 103 ? -4.177 3.181 -10.049 1.00 94.00 103 LEU A C 1
ATOM 831 O O . LEU A 1 103 ? -3.968 4.385 -10.170 1.00 94.00 103 LEU A O 1
ATOM 835 N N . ARG A 1 104 ? -4.754 2.457 -11.022 1.00 94.19 104 ARG A N 1
ATOM 836 C CA . ARG A 1 104 ? -5.234 3.057 -12.282 1.00 94.19 104 ARG A CA 1
ATOM 837 C C . ARG A 1 10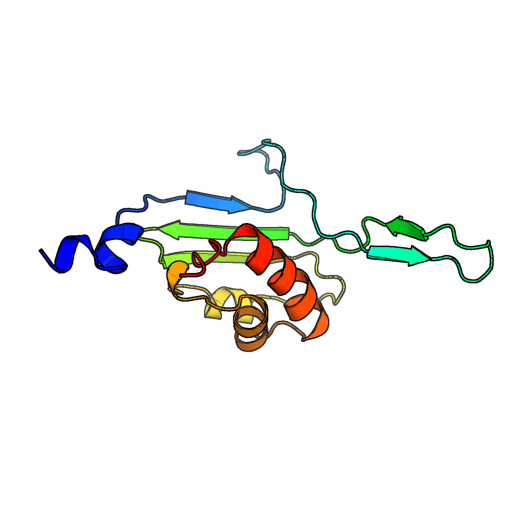4 ? -6.296 4.125 -12.040 1.00 94.19 104 ARG A C 1
ATOM 839 O O . ARG A 1 104 ? -6.238 5.186 -12.648 1.00 94.19 104 ARG A O 1
ATOM 846 N N . ALA A 1 105 ? -7.260 3.846 -11.163 1.00 93.69 105 ALA A N 1
ATOM 847 C CA . ALA A 1 105 ? -8.326 4.790 -10.832 1.00 93.69 105 ALA A CA 1
ATOM 848 C C . ALA A 1 105 ? -7.790 6.075 -10.178 1.00 93.69 105 ALA A C 1
ATOM 850 O O . ALA A 1 105 ? -8.396 7.129 -10.329 1.00 93.69 105 ALA A O 1
ATOM 851 N N . GLY A 1 106 ? -6.644 5.995 -9.494 1.00 91.62 106 GLY A N 1
ATOM 852 C CA . GLY A 1 106 ? -5.924 7.154 -8.965 1.00 91.62 106 GLY A CA 1
ATOM 853 C C . GLY A 1 106 ? -5.008 7.856 -9.974 1.00 91.62 106 GLY A C 1
ATOM 854 O O . GLY A 1 106 ? -4.263 8.742 -9.583 1.00 91.62 106 GLY A O 1
ATOM 855 N N . GLY A 1 107 ? -5.025 7.473 -11.253 1.00 90.69 107 GLY A N 1
ATOM 856 C CA . GLY A 1 107 ? -4.281 8.166 -12.311 1.00 90.69 107 GLY A CA 1
ATOM 857 C C . GLY A 1 107 ? -2.916 7.572 -12.660 1.00 90.69 107 GLY A C 1
ATOM 858 O O . GLY A 1 107 ? -2.223 8.134 -13.499 1.00 90.69 107 GLY A O 1
ATOM 859 N N . LEU A 1 108 ? -2.526 6.429 -12.083 1.00 91.44 108 LEU A N 1
ATOM 860 C CA . LEU A 1 108 ? -1.290 5.754 -12.487 1.00 91.44 108 LEU A CA 1
ATOM 861 C C . LEU A 1 108 ? -1.444 5.120 -13.877 1.00 91.44 108 LEU A C 1
ATOM 863 O O . LEU A 1 108 ? -2.451 4.452 -14.148 1.00 91.44 108 LEU A O 1
ATOM 867 N N . ASN A 1 109 ? -0.434 5.255 -14.746 1.00 90.19 109 ASN A N 1
ATOM 868 C CA . ASN A 1 109 ? -0.474 4.629 -16.065 1.00 90.19 109 ASN A CA 1
ATOM 869 C C . ASN A 1 109 ? -0.702 3.111 -15.985 1.00 90.19 109 ASN A C 1
ATOM 871 O O . ASN A 1 109 ? -0.351 2.420 -15.024 1.00 90.19 109 ASN A O 1
ATOM 875 N N . GLY A 1 110 ? -1.276 2.557 -17.051 1.00 88.94 110 GLY A N 1
ATOM 876 C CA . GLY A 1 110 ? -1.717 1.169 -17.037 1.00 88.94 110 GLY A CA 1
ATOM 877 C C . GLY A 1 110 ? -0.601 0.129 -16.889 1.00 88.94 110 GLY A C 1
ATOM 878 O O . GLY A 1 110 ? -0.859 -0.959 -16.366 1.00 88.94 110 GLY A O 1
ATOM 879 N N . LYS A 1 111 ? 0.623 0.430 -17.335 1.00 87.12 111 LYS A N 1
ATOM 880 C CA . LYS A 1 111 ? 1.751 -0.501 -17.226 1.00 87.12 111 LYS A CA 1
ATOM 881 C C . LYS A 1 111 ? 2.234 -0.570 -15.779 1.00 87.12 111 LYS A C 1
ATOM 883 O O . LYS A 1 111 ? 2.289 -1.665 -15.220 1.00 87.12 111 LYS A O 1
ATOM 888 N N . ASP A 1 112 ? 2.502 0.579 -15.167 1.00 88.06 112 ASP A N 1
ATOM 889 C CA . ASP A 1 112 ? 2.986 0.666 -13.789 1.00 88.06 112 ASP A CA 1
ATOM 890 C C . ASP A 1 112 ? 1.913 0.193 -12.807 1.00 88.06 112 ASP A C 1
ATOM 892 O O . ASP A 1 112 ? 2.191 -0.650 -11.955 1.00 88.06 112 ASP A O 1
ATOM 896 N N . ALA A 1 113 ? 0.656 0.601 -13.001 1.00 91.75 113 ALA A N 1
ATOM 897 C CA . ALA A 1 113 ? -0.459 0.121 -12.191 1.00 91.75 113 ALA A CA 1
ATOM 898 C C . ALA A 1 113 ? -0.650 -1.395 -12.286 1.00 91.75 113 ALA A C 1
ATOM 900 O O . ALA A 1 113 ? -0.913 -2.047 -11.277 1.00 91.75 113 ALA A O 1
ATOM 901 N N . SER A 1 114 ? -0.478 -1.990 -13.472 1.00 91.12 114 SER A N 1
ATOM 902 C CA . SER A 1 114 ? -0.548 -3.446 -13.598 1.00 91.12 114 SER A CA 1
ATOM 903 C C . SER A 1 114 ? 0.608 -4.147 -12.889 1.00 91.12 114 SER A C 1
ATOM 905 O O . SER A 1 114 ? 0.379 -5.206 -12.310 1.00 91.12 114 SER A O 1
ATOM 907 N N . SER A 1 115 ? 1.830 -3.630 -12.986 1.00 88.50 115 SER A N 1
ATOM 908 C CA . SER A 1 115 ? 3.014 -4.277 -12.411 1.00 88.50 115 SER A CA 1
ATOM 909 C C . SER A 1 115 ? 3.035 -4.151 -10.887 1.00 88.50 115 SER A C 1
ATOM 911 O O . SER A 1 115 ? 3.111 -5.164 -10.191 1.00 88.50 115 SER A O 1
ATOM 913 N N . ILE A 1 116 ? 2.882 -2.927 -10.368 1.00 90.12 116 ILE A N 1
ATOM 914 C CA . ILE A 1 116 ? 2.837 -2.638 -8.926 1.00 90.12 116 ILE A CA 1
ATOM 915 C C . ILE A 1 116 ? 1.609 -3.298 -8.301 1.00 90.12 116 ILE A C 1
ATOM 917 O O . ILE A 1 116 ? 1.717 -3.973 -7.280 1.00 90.12 116 ILE A O 1
ATOM 921 N N . GLY A 1 117 ? 0.445 -3.167 -8.941 1.00 92.56 117 GLY A N 1
ATOM 922 C CA . GLY A 1 117 ? -0.806 -3.712 -8.429 1.00 92.56 117 GLY A CA 1
ATOM 923 C C . GLY A 1 117 ? -0.806 -5.235 -8.326 1.00 92.56 117 GLY A C 1
ATOM 924 O O . GLY A 1 117 ? -1.219 -5.768 -7.303 1.00 92.56 117 GLY A O 1
ATOM 925 N N . LYS A 1 118 ? -0.271 -5.956 -9.325 1.00 91.06 118 LYS A N 1
ATOM 926 C CA . LYS A 1 118 ? -0.115 -7.423 -9.242 1.00 91.06 118 LYS A CA 1
ATOM 927 C C . LYS A 1 118 ? 0.755 -7.840 -8.059 1.00 91.06 118 LYS A C 1
ATOM 929 O O . LYS A 1 118 ? 0.434 -8.812 -7.379 1.00 91.06 118 LYS A O 1
ATOM 934 N N . TRP A 1 119 ? 1.835 -7.105 -7.808 1.00 90.31 119 TRP A N 1
ATOM 935 C CA . TRP A 1 119 ? 2.715 -7.367 -6.675 1.00 90.31 119 TRP A CA 1
ATOM 936 C C . TRP A 1 119 ? 2.027 -7.070 -5.334 1.00 90.31 119 TRP A C 1
ATOM 938 O O . TRP A 1 119 ? 2.021 -7.936 -4.461 1.00 90.31 119 TRP A O 1
ATOM 948 N N . LEU A 1 120 ? 1.350 -5.926 -5.192 1.00 92.06 120 LEU A N 1
ATOM 949 C CA . LEU A 1 120 ? 0.577 -5.597 -3.985 1.00 92.06 120 LEU A CA 1
ATOM 950 C C . LEU A 1 120 ? -0.540 -6.609 -3.719 1.00 92.06 120 LEU A C 1
ATOM 952 O O . LEU A 1 120 ? -0.696 -7.055 -2.587 1.00 92.06 120 LEU A O 1
ATOM 956 N N . ASN A 1 121 ? -1.257 -7.045 -4.757 1.00 92.12 121 ASN A N 1
ATOM 957 C CA . ASN A 1 121 ? -2.261 -8.103 -4.646 1.00 92.12 121 ASN A CA 1
ATOM 958 C C . ASN A 1 121 ? -1.653 -9.416 -4.133 1.00 92.12 121 ASN A C 1
ATOM 960 O O . ASN A 1 121 ? -2.309 -10.138 -3.393 1.00 92.12 121 ASN A O 1
ATOM 964 N N . SER A 1 122 ? -0.409 -9.742 -4.497 1.00 88.31 122 SER A N 1
ATOM 965 C CA . SER A 1 122 ? 0.259 -10.944 -3.980 1.00 88.31 122 SER A CA 1
ATOM 966 C C . SER A 1 122 ? 0.691 -10.826 -2.514 1.00 88.31 122 SER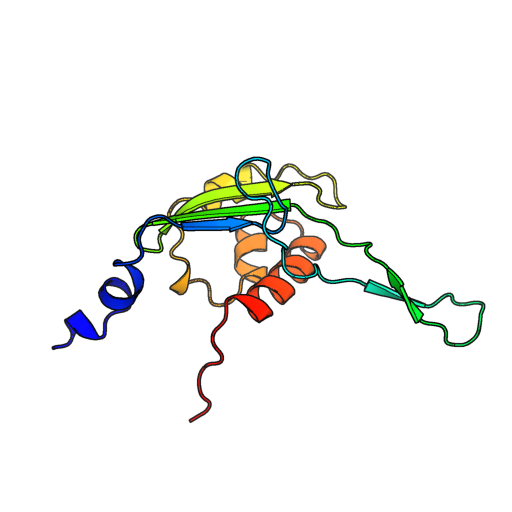 A C 1
ATOM 968 O O . SER A 1 122 ? 0.842 -11.846 -1.847 1.00 88.31 122 SER A O 1
ATOM 970 N N . LEU A 1 123 ? 0.888 -9.597 -2.025 1.00 87.38 123 LEU A N 1
ATOM 971 C CA . LEU A 1 123 ? 1.411 -9.312 -0.690 1.00 87.38 123 LEU A CA 1
ATOM 972 C C . LEU A 1 123 ? 0.306 -9.050 0.340 1.00 87.38 123 LEU A C 1
ATOM 974 O O . LEU A 1 123 ? 0.369 -9.562 1.452 1.00 87.38 123 LEU A O 1
ATOM 978 N N . LEU A 1 124 ? -0.673 -8.219 -0.021 1.00 85.88 124 LEU A N 1
ATOM 979 C CA . LEU A 1 124 ? -1.693 -7.693 0.889 1.00 85.88 124 LEU A CA 1
ATOM 980 C C . LEU A 1 124 ? -3.014 -8.454 0.810 1.00 85.88 124 LEU A C 1
ATOM 982 O O . LEU A 1 124 ? -3.826 -8.353 1.725 1.00 85.88 124 LEU A O 1
ATOM 986 N N . ARG A 1 125 ? -3.247 -9.220 -0.262 1.00 75.06 125 ARG A N 1
ATOM 987 C CA . ARG A 1 125 ? -4.447 -10.045 -0.345 1.00 75.06 125 ARG A CA 1
ATOM 988 C C . ARG A 1 125 ? -4.227 -11.311 0.467 1.00 75.06 125 ARG A C 1
ATOM 990 O O . ARG A 1 125 ? -3.429 -12.174 0.099 1.00 75.06 125 ARG A O 1
ATOM 997 N N . THR A 1 126 ? -4.976 -11.455 1.548 1.00 56.12 126 THR A N 1
ATOM 998 C CA . THR A 1 126 ? -5.179 -12.760 2.165 1.00 56.12 126 THR A CA 1
ATOM 999 C C . THR A 1 126 ? -5.892 -13.632 1.140 1.00 56.12 126 THR A C 1
ATOM 1001 O O . THR A 1 126 ? -6.870 -13.203 0.529 1.00 56.12 126 THR A O 1
ATOM 1004 N N . LYS A 1 127 ? -5.371 -14.831 0.864 1.00 48.53 127 LYS A N 1
ATOM 1005 C CA . LYS A 1 127 ? -6.127 -15.807 0.075 1.00 48.53 127 LYS A CA 1
ATOM 1006 C C . LYS A 1 127 ? -7.471 -15.980 0.778 1.00 48.53 127 LYS A C 1
ATOM 1008 O O . LYS A 1 127 ? -7.481 -16.448 1.911 1.00 48.53 127 LYS A O 1
ATOM 1013 N N . GLU A 1 128 ? -8.560 -15.592 0.122 1.00 51.47 128 GLU A N 1
ATOM 1014 C CA . GLU A 1 128 ? -9.879 -16.125 0.446 1.00 51.47 128 GLU A CA 1
ATOM 1015 C C . GLU A 1 128 ? -9.700 -17.645 0.507 1.00 51.47 128 GLU A C 1
ATOM 1017 O O . GLU A 1 128 ? -9.229 -18.260 -0.461 1.00 51.47 128 GLU A O 1
ATOM 1022 N N . SER A 1 129 ? -9.938 -18.228 1.681 1.00 42.78 129 SER A N 1
ATOM 1023 C CA . SER A 1 129 ? -10.080 -19.667 1.822 1.00 42.78 129 SER A CA 1
ATOM 1024 C C . SER A 1 129 ? -11.114 -20.102 0.796 1.00 42.78 129 SER A C 1
ATOM 1026 O O . SER A 1 129 ? -12.246 -19.630 0.810 1.00 42.78 129 SER A O 1
ATOM 1028 N N . SER A 1 130 ? -10.686 -20.935 -0.148 1.00 39.12 130 SER A N 1
ATOM 1029 C CA . SER A 1 130 ? -11.609 -21.670 -0.998 1.00 39.12 130 SER A CA 1
ATOM 1030 C C . SER A 1 130 ? -12.382 -22.614 -0.081 1.00 39.12 130 SER A C 1
ATOM 1032 O O . SER A 1 130 ? -11.804 -23.602 0.370 1.00 39.12 130 SER A O 1
ATOM 1034 N N . ASP A 1 131 ? -13.618 -22.249 0.251 1.00 35.25 131 ASP A N 1
ATOM 1035 C CA . ASP A 1 131 ? -14.654 -23.215 0.626 1.00 35.25 131 ASP A CA 1
ATOM 1036 C C . ASP A 1 131 ? -15.176 -23.919 -0.637 1.00 35.25 131 ASP A C 1
ATOM 1038 O O . ASP A 1 131 ? -15.349 -23.234 -1.677 1.00 35.25 131 ASP A O 1
#

Nearest PDB structures (foldseek):
  5cr4-assembly1_A  TM=2.576E-01  e=8.668E-01  synthetic construct
  6jev-assembly1_A  TM=2.458E-01  e=9.636E+00  Acinetobacter baumannii MRSN 3527

Sequence (131 aa):
MTELESHDWTFGQTPLFTFSTHPSEDDARERPKLPGHYYCHPRQGMLCQLTNMFQFNLAFEARHGLVQKFSLSDLSSGEDASSLSESMVNARIWEIGDWAQRLRAGGLNGKDASSIGKWLNSLLRTKESSD

pLDDT: mean 82.3, std 14.0, range [35.25, 96.44]